Protein AF-A0A0E9MYL2-F1 (afdb_monomer)

Organism: NCBI:txid1220578

Secondary structure (DSSP, 8-state):
-TTB--STT-EEEETTEEEESHHHHHHHHHHHS-SHHHH-EEEEEEEEEEEEETTEEEEEEEEEEE-TT--EEEEEEEEEEEETTEEEEEEEEE-

pLDDT: mean 94.41, std 5.99, range [73.81, 98.75]

InterPro domains:
  IPR027843 Domain of unknown function DUF4440 [PF14534] (7-89)
  IPR032710 NTF2-like domain superfamily [SSF54427] (1-95)

Radius of gyration: 13.93 Å; Cα contacts (8 Å, |Δi|>4): 192; chains: 1; bounding box: 30×20×35 Å

Mean predicted aligned error: 3.06 Å

Sequence (95 aa):
MKGYWESDSLMFIGSKGVTYGYKATYNRYMTTYDSPEKMGQLKFTLLHVNPLAKGVYQVVGKWQLTRTVGDIGGYYTLLFRFIGGRWVIICDHTS

Structure (mmCIF, N/CA/C/O backbone):
data_AF-A0A0E9MYL2-F1
#
_entry.id   AF-A0A0E9MYL2-F1
#
loop_
_atom_site.group_PDB
_atom_site.id
_atom_site.type_symbol
_atom_site.label_atom_id
_atom_site.label_alt_id
_atom_site.label_comp_id
_atom_site.label_asym_id
_atom_site.label_entity_id
_atom_site.label_seq_id
_atom_site.pdbx_PDB_ins_code
_atom_site.Cartn_x
_atom_site.Cartn_y
_atom_site.Cartn_z
_atom_site.occupancy
_atom_site.B_iso_or_equiv
_atom_site.auth_seq_id
_atom_site.auth_comp_id
_atom_site.auth_asym_id
_atom_site.auth_atom_id
_atom_site.pdbx_PDB_model_num
ATOM 1 N N . MET A 1 1 ? 0.623 10.532 0.049 1.00 85.31 1 MET A N 1
ATOM 2 C CA . MET A 1 1 ? -0.017 9.198 0.072 1.00 85.31 1 MET A CA 1
ATOM 3 C C . MET A 1 1 ? -1.451 9.334 0.578 1.00 85.31 1 MET A C 1
ATOM 5 O O . MET A 1 1 ? -1.785 8.873 1.663 1.00 85.31 1 MET A O 1
ATOM 9 N N . LYS A 1 2 ? -2.308 10.034 -0.177 1.00 88.12 2 LYS A N 1
ATOM 10 C CA . LYS A 1 2 ? -3.693 10.282 0.248 1.00 88.12 2 LYS A CA 1
ATOM 11 C C . LYS A 1 2 ? -4.418 8.944 0.432 1.00 88.12 2 LYS A C 1
ATOM 13 O O . LYS A 1 2 ? -4.292 8.072 -0.418 1.00 88.12 2 LYS A O 1
ATOM 18 N N . GLY A 1 3 ? -5.149 8.797 1.534 1.00 94.88 3 GLY A N 1
ATOM 19 C CA . GLY A 1 3 ? -5.838 7.550 1.887 1.00 94.88 3 GLY A CA 1
ATOM 20 C C . GLY A 1 3 ? -5.048 6.624 2.816 1.00 94.88 3 GLY A C 1
ATOM 21 O O . GLY A 1 3 ? -5.625 5.669 3.320 1.00 94.88 3 GLY A O 1
ATOM 22 N N . TYR A 1 4 ? -3.778 6.914 3.108 1.00 97.75 4 TYR A N 1
ATOM 23 C CA . TYR A 1 4 ? -3.027 6.220 4.158 1.00 97.75 4 TYR A CA 1
ATOM 24 C C . TYR A 1 4 ? -3.255 6.886 5.511 1.00 97.75 4 TYR A C 1
ATOM 26 O O . TYR A 1 4 ? -3.524 8.086 5.594 1.00 97.75 4 TYR A O 1
ATOM 34 N N . TRP A 1 5 ? -3.150 6.101 6.578 1.00 98.19 5 TRP A N 1
ATOM 35 C CA . TRP A 1 5 ? -3.287 6.608 7.933 1.00 98.19 5 TRP A CA 1
ATOM 36 C C . TRP A 1 5 ? -2.066 7.450 8.321 1.00 98.19 5 TRP A C 1
ATOM 38 O O . TRP A 1 5 ? -0.942 6.952 8.357 1.00 98.19 5 TRP A O 1
ATOM 48 N N . GLU A 1 6 ? -2.289 8.731 8.613 1.00 97.12 6 GLU A N 1
ATOM 49 C CA . GLU A 1 6 ? -1.267 9.655 9.119 1.00 97.12 6 GLU A CA 1
ATOM 50 C C . GLU A 1 6 ? -0.950 9.343 10.592 1.00 97.12 6 GLU A C 1
ATOM 52 O O . GLU A 1 6 ? -1.448 9.986 11.512 1.00 97.12 6 GLU A O 1
ATOM 57 N N . SER A 1 7 ? -0.171 8.283 10.812 1.00 97.75 7 SER A N 1
ATOM 58 C CA . SER A 1 7 ? 0.219 7.783 12.132 1.00 97.75 7 SER A CA 1
ATOM 59 C C . SER A 1 7 ? 1.572 7.077 12.075 1.00 97.75 7 SER A C 1
ATOM 61 O O . SER A 1 7 ? 1.927 6.502 11.043 1.00 97.75 7 SER A O 1
ATOM 63 N N . ASP A 1 8 ? 2.291 7.061 13.198 1.00 97.44 8 ASP A N 1
ATOM 64 C CA . ASP A 1 8 ? 3.525 6.286 13.390 1.00 97.44 8 ASP A CA 1
ATOM 65 C C . ASP A 1 8 ? 3.275 4.770 13.429 1.00 97.44 8 ASP A C 1
ATOM 67 O O . ASP A 1 8 ? 4.190 3.976 13.230 1.00 97.44 8 ASP A O 1
ATOM 71 N N . SER A 1 9 ? 2.019 4.356 13.614 1.00 97.12 9 SER A N 1
ATOM 72 C CA . SER A 1 9 ? 1.603 2.951 13.580 1.00 97.12 9 SER A CA 1
ATOM 73 C C . SER A 1 9 ? 1.210 2.449 12.185 1.00 97.12 9 SER A C 1
ATOM 75 O O . SER A 1 9 ? 0.835 1.285 12.056 1.00 97.12 9 SER A O 1
ATOM 77 N N . LEU A 1 10 ? 1.277 3.285 11.139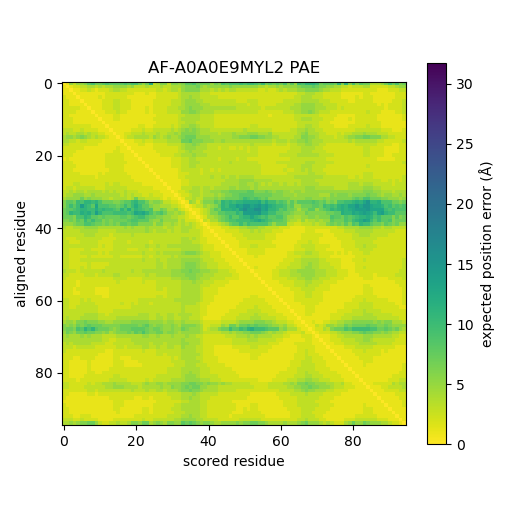 1.00 98.44 10 LEU A N 1
ATOM 78 C CA . LEU A 1 10 ? 1.124 2.810 9.760 1.00 98.44 10 LEU A CA 1
ATOM 79 C C . LEU A 1 10 ? 2.193 1.750 9.462 1.00 98.44 10 LEU A C 1
ATOM 81 O O . LEU A 1 10 ? 3.361 1.966 9.770 1.00 98.44 10 LEU A O 1
ATOM 85 N N . MET A 1 11 ? 1.811 0.650 8.818 1.00 98.31 11 MET A N 1
ATOM 86 C CA . MET A 1 11 ? 2.743 -0.403 8.414 1.00 98.31 11 MET A CA 1
ATOM 87 C C . MET A 1 11 ? 2.787 -0.529 6.889 1.00 98.31 11 MET A C 1
ATOM 89 O O . MET A 1 11 ? 1.758 -0.728 6.249 1.00 98.31 11 MET A O 1
ATOM 93 N N . PHE A 1 12 ? 3.977 -0.435 6.303 1.00 97.88 12 PHE A N 1
ATOM 94 C CA . PHE A 1 12 ? 4.218 -0.735 4.894 1.00 97.88 12 PHE A CA 1
ATOM 95 C C . PHE A 1 12 ? 5.200 -1.903 4.789 1.00 97.88 12 PHE A C 1
ATOM 97 O O . PHE A 1 12 ? 6.304 -1.831 5.322 1.00 97.88 12 PHE A O 1
ATOM 104 N N . ILE A 1 13 ? 4.827 -2.965 4.087 1.00 97.62 13 ILE A N 1
ATOM 105 C CA . ILE A 1 13 ? 5.614 -4.184 3.913 1.00 97.62 13 ILE A CA 1
ATOM 106 C C . ILE A 1 13 ? 5.911 -4.336 2.424 1.00 97.62 13 ILE A C 1
ATOM 108 O O . ILE A 1 13 ? 4.999 -4.380 1.601 1.00 97.62 13 ILE A O 1
ATOM 112 N N . GLY A 1 14 ? 7.191 -4.425 2.078 1.00 94.75 14 GLY A N 1
ATOM 113 C CA . GLY A 1 14 ? 7.615 -4.737 0.717 1.00 94.75 14 GLY A CA 1
ATOM 114 C C . GLY A 1 14 ? 8.845 -5.632 0.688 1.00 94.75 14 GLY A C 1
ATOM 115 O O . GLY A 1 14 ? 9.297 -6.127 1.718 1.00 94.75 14 GLY A O 1
ATOM 116 N N . SER A 1 15 ? 9.446 -5.783 -0.491 1.00 90.81 15 SER A N 1
ATOM 117 C CA . SER A 1 15 ? 10.598 -6.676 -0.715 1.00 90.81 15 SER A CA 1
ATOM 118 C C . SER A 1 15 ? 11.822 -6.409 0.172 1.00 90.81 15 SER A C 1
ATOM 120 O O . SER A 1 15 ? 12.630 -7.305 0.386 1.00 90.81 15 SER A O 1
ATOM 122 N N . LYS A 1 16 ? 11.967 -5.187 0.704 1.00 90.50 16 LYS A N 1
ATOM 123 C CA . LYS A 1 16 ? 13.061 -4.793 1.612 1.00 90.50 16 LYS A CA 1
ATOM 124 C C . LYS A 1 16 ? 12.697 -4.889 3.103 1.00 90.50 16 LYS A C 1
ATOM 126 O O . LYS A 1 16 ? 13.476 -4.441 3.938 1.00 90.50 16 LYS A O 1
ATOM 131 N N . GLY A 1 17 ? 11.525 -5.431 3.438 1.00 94.38 17 GLY A N 1
ATOM 132 C CA . GLY A 1 17 ? 11.023 -5.549 4.807 1.00 94.38 17 GLY A CA 1
ATOM 133 C C . GLY A 1 17 ? 9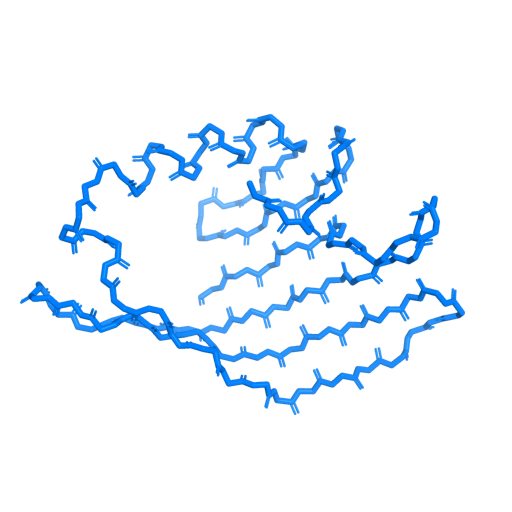.954 -4.514 5.165 1.00 94.38 17 GLY A C 1
ATOM 134 O O . GLY A 1 17 ? 9.256 -3.983 4.295 1.00 94.38 17 GLY A O 1
ATOM 135 N N . VAL A 1 18 ? 9.813 -4.257 6.468 1.00 97.12 18 VAL A N 1
ATOM 136 C CA . VAL A 1 18 ? 8.738 -3.437 7.047 1.00 97.12 18 VAL A CA 1
ATOM 137 C C . VAL A 1 18 ? 9.215 -2.007 7.307 1.00 97.12 18 VAL A C 1
ATOM 139 O O . VAL A 1 18 ? 10.270 -1.789 7.896 1.00 97.12 18 VAL A O 1
ATOM 142 N N . THR A 1 19 ? 8.420 -1.023 6.892 1.00 97.25 19 THR A N 1
ATOM 143 C CA . THR A 1 19 ? 8.553 0.397 7.237 1.00 97.25 19 THR A CA 1
ATOM 144 C C . THR A 1 19 ? 7.377 0.801 8.119 1.00 97.25 19 THR A C 1
ATOM 146 O O . THR A 1 19 ? 6.227 0.543 7.768 1.00 97.25 19 THR A O 1
ATOM 149 N N . TYR A 1 20 ? 7.664 1.449 9.245 1.00 98.00 20 TYR A N 1
ATOM 150 C CA . TYR A 1 20 ? 6.646 1.975 10.152 1.00 98.00 20 TYR A CA 1
ATOM 151 C C . TYR A 1 20 ? 6.505 3.490 10.007 1.00 98.00 20 TYR A C 1
ATOM 153 O O . TYR A 1 20 ? 7.491 4.201 9.816 1.00 98.00 20 TYR A O 1
ATOM 161 N N . GLY A 1 21 ? 5.277 3.976 10.128 1.00 98.00 21 GLY A N 1
ATOM 162 C CA . GLY A 1 21 ? 4.936 5.388 10.169 1.00 98.00 21 GLY A CA 1
ATOM 163 C C . GLY A 1 21 ? 4.716 6.045 8.806 1.00 98.00 21 GLY A C 1
ATOM 164 O O . GLY A 1 21 ? 5.390 5.755 7.809 1.00 98.00 21 GLY A O 1
ATOM 165 N N . TYR A 1 22 ? 3.770 6.987 8.765 1.00 97.69 22 TYR A N 1
ATOM 166 C CA . TYR A 1 22 ? 3.405 7.723 7.549 1.00 97.69 22 TYR A CA 1
ATOM 167 C C . TYR A 1 22 ? 4.590 8.483 6.948 1.00 97.69 22 TYR A C 1
ATOM 169 O O . TYR A 1 22 ? 4.839 8.391 5.746 1.00 97.69 22 TYR A O 1
ATOM 177 N N . LYS A 1 23 ? 5.359 9.200 7.777 1.00 97.25 23 LYS A N 1
ATOM 178 C CA . LYS A 1 23 ? 6.483 10.026 7.309 1.00 97.25 23 LYS A CA 1
ATOM 179 C C . LYS A 1 23 ? 7.597 9.185 6.683 1.00 97.25 23 LYS A C 1
ATOM 181 O O . LYS A 1 23 ? 8.072 9.518 5.600 1.00 97.25 23 LYS A O 1
ATOM 186 N N . ALA A 1 24 ? 7.987 8.085 7.328 1.00 96.56 24 ALA A N 1
ATOM 187 C CA . ALA A 1 24 ? 9.020 7.197 6.797 1.00 96.56 24 ALA A CA 1
ATOM 188 C C . ALA A 1 24 ? 8.568 6.536 5.485 1.00 96.56 24 ALA A C 1
ATOM 190 O O . ALA A 1 24 ? 9.322 6.503 4.512 1.00 96.56 24 ALA A O 1
ATOM 191 N N . THR A 1 25 ? 7.308 6.093 5.427 1.00 95.81 25 THR A N 1
ATOM 192 C CA . THR A 1 25 ? 6.713 5.501 4.221 1.00 95.81 25 THR A CA 1
ATOM 193 C C . THR A 1 25 ? 6.653 6.511 3.068 1.00 95.81 25 THR A C 1
ATOM 195 O O . THR A 1 25 ? 7.023 6.179 1.941 1.00 95.81 25 THR A O 1
ATOM 198 N N . TYR A 1 26 ? 6.276 7.765 3.345 1.00 94.69 26 TYR A N 1
ATOM 199 C CA . TYR A 1 26 ? 6.248 8.846 2.354 1.00 94.69 26 TYR A CA 1
ATOM 200 C C . TYR A 1 26 ? 7.639 9.156 1.793 1.00 94.69 26 TYR A C 1
ATOM 202 O O . TYR A 1 26 ? 7.813 9.222 0.577 1.00 94.69 26 TYR A O 1
ATOM 210 N N . ASN A 1 27 ? 8.639 9.293 2.667 1.00 94.06 27 ASN A N 1
ATOM 211 C CA . ASN A 1 27 ? 10.015 9.555 2.249 1.00 94.06 27 ASN A CA 1
ATOM 212 C C . ASN A 1 27 ? 10.547 8.420 1.366 1.00 94.06 27 ASN A C 1
ATOM 214 O O . ASN A 1 27 ? 11.095 8.676 0.297 1.00 94.06 27 ASN A O 1
ATOM 218 N N . ARG A 1 28 ? 10.303 7.162 1.759 1.00 90.06 28 ARG A N 1
ATOM 219 C CA . ARG A 1 28 ? 10.662 5.988 0.954 1.00 90.06 28 ARG A CA 1
ATOM 220 C C . ARG A 1 28 ? 9.992 6.005 -0.422 1.00 90.06 28 ARG A C 1
ATOM 222 O O . ARG A 1 28 ? 10.650 5.680 -1.411 1.00 90.06 28 ARG A O 1
ATOM 229 N N . TYR A 1 29 ? 8.705 6.357 -0.491 1.00 88.81 29 TYR A N 1
ATOM 230 C CA . TYR A 1 29 ? 7.974 6.469 -1.757 1.00 88.81 29 TYR A CA 1
ATOM 231 C C . TYR A 1 29 ? 8.646 7.482 -2.689 1.00 88.81 29 TYR A C 1
ATOM 233 O O . TYR A 1 29 ? 8.952 7.146 -3.830 1.00 88.81 29 TYR A O 1
ATOM 241 N N . MET A 1 30 ? 8.953 8.677 -2.175 1.00 88.25 30 MET A N 1
ATOM 242 C CA . MET A 1 30 ? 9.594 9.743 -2.951 1.00 88.25 30 MET A CA 1
ATOM 243 C C . MET A 1 30 ? 10.995 9.365 -3.440 1.00 88.25 30 MET A C 1
ATOM 245 O O . MET A 1 30 ? 11.339 9.672 -4.572 1.00 88.25 30 MET A O 1
ATOM 249 N N . THR A 1 31 ? 11.785 8.646 -2.638 1.00 87.00 31 THR A N 1
ATOM 250 C CA . THR A 1 31 ? 13.100 8.140 -3.074 1.00 87.00 31 THR A CA 1
ATOM 251 C C . THR A 1 31 ? 12.988 7.034 -4.129 1.00 87.00 31 THR A C 1
ATOM 253 O O . THR A 1 31 ? 13.858 6.896 -4.980 1.00 87.00 31 THR A O 1
ATOM 256 N N . THR A 1 32 ? 11.943 6.204 -4.067 1.00 82.25 32 THR A N 1
ATOM 257 C CA . THR A 1 32 ? 11.785 5.061 -4.986 1.00 82.25 32 THR A CA 1
ATOM 258 C C . THR A 1 32 ? 11.273 5.500 -6.357 1.00 82.25 32 THR A C 1
ATOM 260 O O . THR A 1 32 ? 11.718 4.976 -7.378 1.00 82.25 32 THR A O 1
ATOM 263 N N . TYR A 1 33 ? 10.353 6.463 -6.375 1.00 79.88 33 TYR A N 1
ATOM 264 C CA . TYR A 1 33 ? 9.702 6.977 -7.575 1.00 79.88 33 TYR A CA 1
ATOM 265 C C . TYR A 1 33 ? 10.085 8.446 -7.795 1.00 79.88 33 TYR A C 1
ATOM 267 O O . TYR A 1 33 ? 9.248 9.341 -7.743 1.00 79.88 33 TYR A O 1
ATOM 275 N N . ASP A 1 34 ? 11.373 8.689 -8.006 1.00 82.31 34 ASP A N 1
ATOM 276 C CA . ASP A 1 34 ? 11.972 10.021 -8.162 1.00 82.31 34 ASP A CA 1
ATOM 277 C C . ASP A 1 34 ? 11.965 10.543 -9.613 1.00 82.31 34 ASP A C 1
ATOM 279 O O . ASP A 1 34 ? 12.374 11.679 -9.851 1.00 82.31 34 ASP A O 1
ATOM 283 N N . SER A 1 35 ? 11.497 9.748 -10.585 1.00 79.81 35 SER A N 1
ATOM 284 C CA . SER A 1 35 ? 11.489 10.123 -12.004 1.00 79.81 35 SER A CA 1
ATOM 285 C C . SER A 1 35 ? 10.207 9.698 -12.743 1.00 79.81 35 SER A C 1
ATOM 287 O O . SER A 1 35 ? 9.582 8.692 -12.374 1.00 79.81 35 SER A O 1
ATOM 289 N N . PRO A 1 36 ? 9.801 10.420 -13.809 1.00 74.38 36 PRO A N 1
ATOM 290 C CA . PRO A 1 36 ? 8.636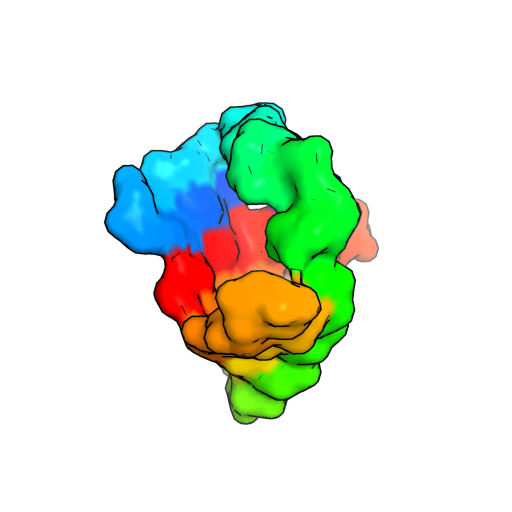 10.062 -14.624 1.00 74.38 36 PRO A CA 1
ATOM 291 C C . PRO A 1 36 ? 8.728 8.663 -15.249 1.00 74.38 36 PRO A C 1
ATOM 293 O O . PRO A 1 36 ? 7.732 7.941 -15.310 1.00 74.38 36 PRO A O 1
ATOM 296 N N . GLU A 1 37 ? 9.926 8.244 -15.660 1.00 75.12 37 GLU A N 1
ATOM 297 C CA . GLU A 1 37 ? 10.174 6.933 -16.274 1.00 75.12 37 GLU A CA 1
ATOM 298 C C . GLU A 1 37 ? 9.906 5.791 -15.285 1.00 75.12 37 GLU A C 1
ATOM 300 O O . GLU A 1 37 ? 9.435 4.719 -15.674 1.00 75.12 37 GLU A O 1
ATOM 305 N N . LYS A 1 38 ? 10.169 6.025 -13.991 1.00 73.81 38 LYS A N 1
ATOM 306 C CA . LYS A 1 38 ? 9.895 5.058 -12.921 1.00 73.81 38 LYS A CA 1
ATOM 307 C C . LYS A 1 38 ? 8.417 5.011 -12.533 1.00 73.81 38 LYS A C 1
ATOM 309 O O . LYS A 1 38 ? 7.964 3.948 -12.112 1.00 73.81 38 LYS A O 1
ATOM 314 N N . MET A 1 39 ? 7.685 6.119 -12.679 1.00 82.19 39 MET A N 1
ATOM 315 C CA . MET A 1 39 ? 6.269 6.221 -12.302 1.00 82.19 39 MET A CA 1
ATOM 316 C C . MET A 1 39 ? 5.352 5.412 -13.220 1.00 82.19 39 MET A C 1
ATOM 318 O O . MET A 1 39 ? 4.488 4.703 -12.717 1.00 82.19 39 MET A O 1
ATOM 322 N N . GLY A 1 40 ? 5.540 5.486 -14.542 1.00 86.06 40 GLY A N 1
ATOM 323 C CA . GLY A 1 40 ? 4.691 4.772 -15.504 1.00 86.06 40 GLY A CA 1
ATOM 324 C C . GLY A 1 40 ? 3.193 5.080 -15.399 1.00 86.06 40 GLY A C 1
ATOM 325 O O . GLY A 1 40 ? 2.775 6.077 -14.812 1.00 86.06 40 GLY A O 1
ATOM 326 N N . GLN A 1 41 ? 2.373 4.196 -15.971 1.00 91.56 41 GLN A N 1
ATOM 327 C CA . GLN A 1 41 ? 0.921 4.183 -15.775 1.00 91.56 41 GLN A CA 1
ATOM 328 C C . GLN A 1 41 ? 0.523 3.032 -14.855 1.00 91.56 41 GLN A C 1
ATOM 330 O O . GLN A 1 41 ? 0.766 1.866 -15.169 1.00 91.56 41 GLN A O 1
ATOM 335 N N . LEU A 1 42 ? -0.102 3.367 -13.726 1.00 93.12 42 LEU A N 1
ATOM 336 C CA . LEU A 1 42 ? -0.524 2.411 -12.708 1.00 93.12 42 LEU A CA 1
ATOM 337 C C . LEU A 1 42 ? -1.968 1.959 -12.920 1.00 93.12 42 LEU A C 1
ATOM 339 O O . LEU A 1 42 ? -2.888 2.774 -12.973 1.00 93.12 42 LEU A O 1
ATOM 343 N N . LYS A 1 43 ? -2.168 0.642 -12.962 1.00 96.69 43 LYS A N 1
ATOM 344 C CA . LYS A 1 43 ? -3.477 -0.009 -12.977 1.00 96.69 43 LYS A CA 1
ATOM 345 C C . LYS A 1 43 ? -3.608 -0.947 -11.786 1.00 96.69 43 LYS A C 1
ATOM 347 O O . LYS A 1 43 ? -2.704 -1.730 -11.501 1.00 96.69 43 LYS A O 1
ATOM 352 N N . PHE A 1 44 ? -4.772 -0.918 -11.147 1.00 97.25 44 PHE A N 1
ATOM 353 C CA . PHE A 1 44 ? -5.147 -1.886 -10.124 1.00 97.25 44 PHE A CA 1
ATOM 354 C C . PHE A 1 44 ? -6.237 -2.825 -10.632 1.00 97.25 44 PHE A C 1
ATOM 356 O O . PHE A 1 44 ? -7.125 -2.420 -11.382 1.00 97.25 44 PHE A O 1
ATOM 363 N N . THR A 1 45 ? -6.178 -4.081 -10.201 1.00 98.19 45 THR A N 1
ATOM 364 C CA . THR A 1 45 ? -7.260 -5.055 -10.371 1.00 98.19 45 THR A CA 1
ATOM 365 C C . THR A 1 45 ? -7.678 -5.548 -8.998 1.00 98.19 45 THR A C 1
ATOM 367 O O . THR A 1 45 ? -6.891 -6.188 -8.302 1.00 98.19 45 THR A O 1
ATOM 370 N N . LEU A 1 46 ? -8.911 -5.241 -8.610 1.00 98.00 46 LEU A N 1
ATOM 371 C CA . LEU A 1 46 ? -9.488 -5.699 -7.354 1.00 98.00 46 LEU A CA 1
ATOM 372 C C . LEU A 1 46 ? -9.814 -7.194 -7.454 1.00 98.00 46 LEU A C 1
ATOM 374 O O . LEU A 1 46 ? -10.477 -7.605 -8.403 1.00 98.00 46 LEU A O 1
ATOM 378 N N . LEU A 1 47 ? -9.352 -7.993 -6.490 1.00 98.38 47 LEU A N 1
ATOM 379 C CA . LEU A 1 47 ? -9.640 -9.431 -6.442 1.00 98.38 47 LEU A CA 1
ATOM 380 C C . LEU A 1 47 ? -10.618 -9.765 -5.319 1.00 98.38 47 LEU A C 1
ATOM 382 O O . LEU A 1 47 ? -11.625 -10.425 -5.555 1.00 98.38 47 LEU A O 1
ATOM 386 N N . HIS A 1 48 ? -10.336 -9.287 -4.106 1.00 98.25 48 HIS A N 1
ATOM 387 C CA . HIS A 1 48 ? -11.153 -9.579 -2.932 1.00 98.25 48 HIS A CA 1
ATOM 388 C C . HIS A 1 48 ? -11.322 -8.351 -2.045 1.00 98.25 48 HIS A C 1
ATOM 390 O O . HIS A 1 48 ? -10.393 -7.562 -1.863 1.00 98.25 48 HIS A O 1
ATOM 396 N N . VAL A 1 49 ? -12.509 -8.241 -1.451 1.00 98.44 49 VAL A N 1
ATOM 397 C CA . VAL A 1 49 ? -12.833 -7.295 -0.382 1.00 98.44 49 VAL A CA 1
ATOM 398 C C . VAL A 1 49 ? -13.493 -8.098 0.728 1.00 98.44 49 VAL A C 1
ATOM 400 O O . VAL A 1 49 ? -14.647 -8.501 0.613 1.00 98.44 49 VAL A O 1
ATOM 403 N N . ASN A 1 50 ? -12.741 -8.350 1.792 1.00 98.44 50 ASN A N 1
ATOM 404 C CA . ASN A 1 50 ? -13.151 -9.216 2.887 1.00 98.44 50 ASN A CA 1
ATOM 405 C C . ASN A 1 50 ? -13.436 -8.361 4.131 1.00 98.44 50 ASN A C 1
ATOM 407 O O . ASN A 1 50 ? -12.522 -7.686 4.619 1.00 98.44 50 ASN A O 1
ATOM 411 N N . PRO A 1 51 ? -14.666 -8.360 4.671 1.00 98.19 51 PRO A N 1
ATOM 412 C CA . PRO A 1 51 ? -14.924 -7.761 5.973 1.00 98.19 51 PRO A CA 1
ATOM 413 C C . PRO A 1 51 ? -14.217 -8.584 7.053 1.00 98.19 51 PRO A C 1
ATOM 415 O O 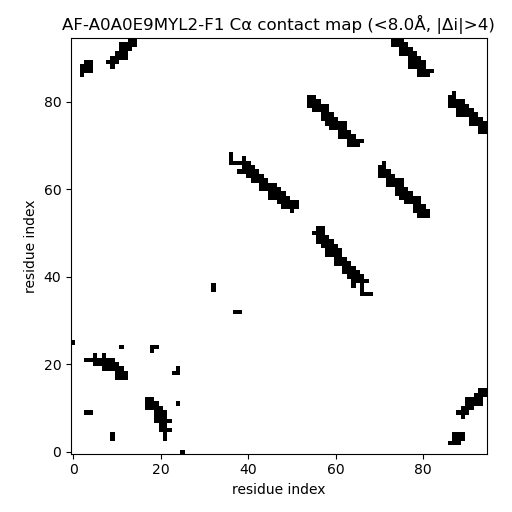. PRO A 1 51 ? -14.361 -9.803 7.099 1.00 98.19 51 PRO A O 1
ATOM 418 N N . LEU A 1 52 ? -13.462 -7.923 7.931 1.00 98.25 52 LEU 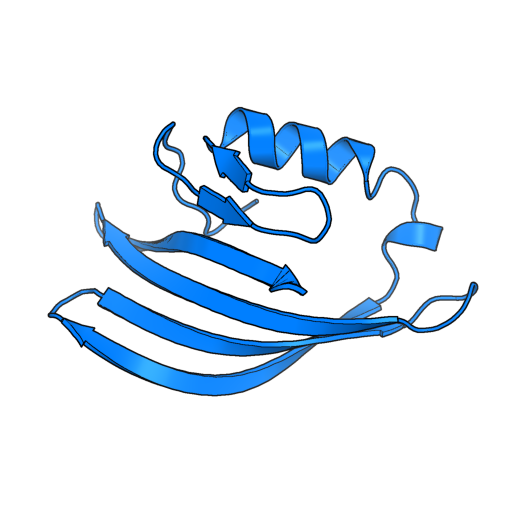A N 1
ATOM 419 C CA . LEU A 1 52 ? -12.802 -8.588 9.065 1.00 98.25 52 LEU A CA 1
ATOM 420 C C . LEU A 1 52 ? -13.488 -8.267 10.393 1.00 98.25 52 LEU A C 1
ATOM 422 O O . LEU A 1 52 ? -13.572 -9.110 11.280 1.00 98.25 52 LEU A O 1
ATOM 426 N N . ALA A 1 53 ? -13.974 -7.035 10.531 1.00 98.12 53 ALA A N 1
ATOM 427 C CA . ALA A 1 53 ? -14.731 -6.561 11.680 1.00 98.12 53 ALA A CA 1
ATOM 428 C C . ALA A 1 53 ? -15.510 -5.297 11.291 1.00 98.12 53 ALA A C 1
ATOM 430 O O . ALA A 1 53 ? -15.328 -4.732 10.208 1.00 98.12 53 ALA A O 1
ATOM 431 N N . LYS A 1 54 ? -16.352 -4.790 12.198 1.00 98.00 54 LYS A N 1
ATOM 432 C CA . LYS A 1 54 ? -16.997 -3.486 12.005 1.00 98.00 54 LYS A CA 1
ATOM 433 C C . LYS A 1 54 ? -15.931 -2.406 11.797 1.00 98.00 54 LYS A C 1
ATOM 435 O O . LYS A 1 54 ? -15.093 -2.177 12.665 1.00 98.00 54 LYS A O 1
ATOM 440 N N . GLY A 1 55 ? -15.988 -1.727 10.652 1.00 98.19 55 GLY A N 1
ATOM 441 C CA . GLY A 1 55 ? -15.032 -0.671 10.325 1.00 98.19 55 GLY A CA 1
ATOM 442 C C . GLY A 1 55 ? -13.642 -1.178 9.926 1.00 98.19 55 GLY A C 1
ATOM 443 O O . GLY A 1 55 ? -12.716 -0.373 9.941 1.00 98.19 55 GLY A O 1
ATOM 444 N N . VAL A 1 56 ? -13.474 -2.467 9.593 1.00 98.62 56 VAL A N 1
ATOM 445 C CA . VAL A 1 56 ? -12.195 -3.049 9.153 1.00 98.62 56 VAL A CA 1
ATOM 446 C C . VAL A 1 56 ? -12.405 -3.980 7.960 1.00 98.62 56 VAL A C 1
ATOM 448 O O . VAL A 1 56 ? -13.198 -4.921 8.033 1.00 98.62 56 VAL A O 1
ATOM 451 N N . TYR A 1 57 ? -11.649 -3.752 6.890 1.00 98.75 57 TYR A N 1
ATOM 452 C CA . TYR A 1 57 ? -11.653 -4.590 5.691 1.00 98.75 57 TYR A CA 1
ATOM 453 C C . TYR A 1 57 ? -10.236 -4.981 5.296 1.00 98.75 57 TYR A C 1
ATOM 455 O O . TYR A 1 57 ? -9.311 -4.177 5.397 1.00 98.75 57 TYR A O 1
ATOM 463 N N . GLN A 1 58 ? -10.090 -6.195 4.780 1.00 98.75 58 GLN A N 1
ATOM 464 C CA . GLN A 1 58 ? -8.936 -6.592 3.991 1.00 98.75 58 GLN A CA 1
ATOM 465 C C . GLN A 1 58 ? -9.283 -6.472 2.510 1.00 98.75 58 GLN A C 1
ATOM 467 O O . GLN A 1 58 ? -10.336 -6.931 2.071 1.00 98.75 58 GLN A O 1
ATOM 472 N N . VAL A 1 59 ? -8.385 -5.878 1.734 1.00 98.69 59 VAL A N 1
ATOM 473 C CA . VAL A 1 59 ? -8.518 -5.755 0.285 1.00 98.69 59 VAL A CA 1
ATOM 474 C C . VAL A 1 59 ? -7.306 -6.389 -0.372 1.00 98.69 59 VAL A C 1
ATOM 476 O O . VAL A 1 59 ? -6.180 -5.993 -0.091 1.00 98.69 59 VAL A O 1
ATOM 479 N N . VAL A 1 60 ? -7.538 -7.353 -1.257 1.00 98.75 60 VAL A N 1
ATOM 480 C CA . VAL A 1 60 ? -6.486 -8.024 -2.029 1.00 98.75 60 VAL A CA 1
ATOM 481 C C . VAL A 1 60 ? -6.657 -7.668 -3.497 1.00 98.75 60 VAL A C 1
ATOM 483 O O . VAL A 1 60 ? -7.774 -7.681 -4.025 1.00 98.75 60 VAL A O 1
ATOM 486 N N . GLY A 1 61 ? -5.556 -7.362 -4.171 1.00 98.56 61 GLY A N 1
ATOM 487 C CA . GLY A 1 61 ? -5.583 -7.044 -5.590 1.00 98.56 61 GLY A CA 1
ATOM 488 C C . GLY A 1 61 ? -4.238 -7.206 -6.279 1.00 98.56 61 GLY A C 1
ATOM 489 O O . GLY A 1 61 ? -3.251 -7.629 -5.677 1.00 98.56 61 GLY A O 1
ATOM 490 N N . LYS A 1 62 ? -4.230 -6.872 -7.568 1.00 98.38 62 LYS A N 1
ATOM 491 C CA . LYS A 1 62 ? -3.031 -6.788 -8.405 1.00 98.38 62 LYS A CA 1
ATOM 492 C C . LYS A 1 62 ? -2.722 -5.340 -8.718 1.00 98.38 62 LYS A C 1
ATOM 494 O O . LYS A 1 62 ? -3.644 -4.558 -8.956 1.00 98.38 62 LYS A O 1
ATOM 499 N N . TRP A 1 63 ? -1.444 -5.015 -8.800 1.00 96.81 63 TRP A N 1
ATOM 500 C CA . TRP A 1 63 ? -0.964 -3.754 -9.348 1.00 96.81 63 TRP A CA 1
ATOM 501 C C . TRP A 1 63 ? -0.134 -4.039 -10.603 1.00 96.81 63 TRP A C 1
ATOM 503 O O . TRP A 1 63 ? 0.542 -5.064 -10.693 1.00 96.81 63 TRP A O 1
ATOM 513 N N . GLN A 1 64 ? -0.210 -3.149 -11.587 1.00 96.81 64 GLN A N 1
ATOM 514 C CA . GLN A 1 64 ? 0.578 -3.218 -12.813 1.00 96.81 64 GLN A CA 1
ATOM 515 C C . GLN A 1 64 ? 1.027 -1.810 -13.199 1.00 96.81 64 GLN A C 1
ATOM 517 O O . GLN A 1 64 ? 0.206 -0.897 -13.273 1.00 96.81 64 GLN A O 1
ATOM 522 N N . LEU A 1 65 ? 2.322 -1.650 -13.454 1.00 93.62 65 LEU A N 1
ATOM 523 C CA . LEU A 1 65 ? 2.939 -0.440 -13.981 1.00 93.62 65 LEU A CA 1
ATOM 524 C C . LEU A 1 65 ? 3.335 -0.663 -15.437 1.00 93.62 65 LEU A C 1
ATOM 526 O O . LEU A 1 65 ? 4.210 -1.480 -15.718 1.00 93.62 65 LEU A O 1
ATOM 530 N N . THR A 1 66 ? 2.718 0.099 -16.338 1.00 93.50 66 THR A N 1
ATOM 531 C CA . THR A 1 66 ? 3.117 0.162 -17.752 1.00 93.50 66 THR A CA 1
ATOM 532 C C . THR A 1 66 ? 4.187 1.236 -17.925 1.00 93.50 66 THR A C 1
ATOM 534 O O . THR A 1 66 ? 3.946 2.394 -17.566 1.00 93.50 66 THR A O 1
ATOM 537 N N . ARG A 1 67 ? 5.379 0.881 -18.417 1.00 90.62 67 ARG A N 1
ATOM 538 C CA . ARG A 1 67 ? 6.548 1.788 -18.471 1.00 90.62 67 ARG A CA 1
ATOM 539 C C . ARG A 1 67 ? 7.367 1.581 -19.741 1.00 90.62 67 ARG A C 1
ATOM 541 O O . ARG A 1 67 ? 7.431 0.483 -20.276 1.00 90.62 67 ARG A O 1
ATOM 548 N N . THR A 1 68 ? 8.092 2.615 -20.164 1.00 86.12 68 THR A N 1
ATOM 549 C CA . THR A 1 68 ? 9.003 2.546 -21.325 1.00 86.12 68 THR A CA 1
ATOM 550 C C . THR A 1 68 ? 10.181 1.593 -21.112 1.00 86.12 68 THR A C 1
ATOM 552 O O . THR A 1 68 ? 10.679 1.009 -22.066 1.00 86.12 68 THR A O 1
ATOM 555 N N . VAL A 1 69 ? 10.606 1.407 -19.860 1.00 85.62 69 VAL A N 1
ATOM 556 C CA . VAL A 1 69 ? 11.720 0.528 -19.457 1.00 85.62 69 VAL A CA 1
ATOM 557 C C . VAL A 1 69 ? 11.288 -0.912 -19.150 1.00 85.62 69 VAL A C 1
ATOM 559 O O . VAL A 1 69 ? 12.057 -1.680 -18.578 1.00 85.62 69 VAL A O 1
ATOM 562 N N . GLY A 1 70 ? 10.050 -1.271 -19.493 1.00 89.81 70 GLY A N 1
ATOM 563 C CA . GLY A 1 70 ? 9.474 -2.585 -19.236 1.00 89.81 70 GLY A CA 1
ATOM 564 C C . GLY A 1 70 ? 8.438 -2.580 -18.115 1.00 89.81 70 GLY A C 1
ATOM 565 O O . GLY A 1 70 ? 8.604 -1.961 -17.050 1.00 89.81 70 GLY A O 1
ATOM 566 N N . ASP A 1 71 ? 7.361 -3.309 -18.375 1.00 93.38 71 ASP A N 1
ATOM 567 C CA . ASP A 1 71 ? 6.236 -3.451 -17.466 1.00 93.38 71 ASP A CA 1
ATOM 568 C C . ASP A 1 71 ? 6.615 -4.286 -16.246 1.00 93.38 71 ASP A C 1
ATOM 570 O O . ASP A 1 71 ? 7.373 -5.253 -16.328 1.00 93.38 71 ASP A O 1
ATOM 574 N N . ILE A 1 72 ? 6.063 -3.908 -15.098 1.00 93.94 72 ILE A N 1
ATOM 575 C CA . ILE A 1 72 ? 6.176 -4.675 -13.856 1.00 93.94 72 ILE A CA 1
ATO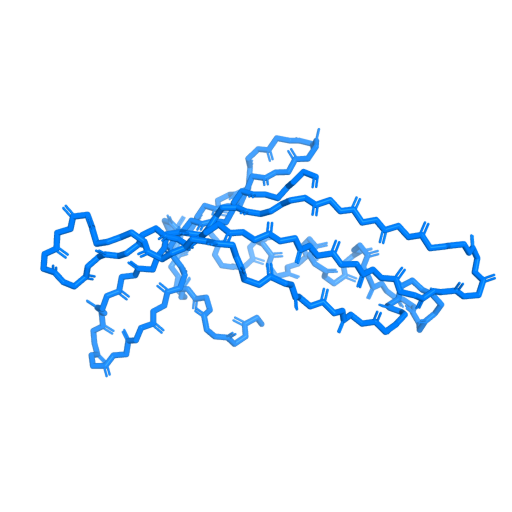M 576 C C . ILE A 1 72 ? 4.815 -4.748 -13.182 1.00 93.94 72 ILE A C 1
ATOM 578 O O . ILE A 1 72 ? 3.938 -3.917 -13.415 1.00 93.94 72 ILE A O 1
ATOM 582 N N . GLY A 1 73 ? 4.639 -5.737 -12.323 1.00 95.62 73 GLY A N 1
ATOM 583 C CA . GLY A 1 73 ? 3.419 -5.889 -11.558 1.00 95.62 73 GLY A CA 1
ATOM 584 C C . GLY A 1 73 ? 3.604 -6.871 -10.424 1.00 95.62 73 GLY A C 1
ATOM 585 O O . GLY A 1 73 ? 4.659 -7.489 -10.280 1.00 95.62 73 GLY A O 1
ATOM 586 N N . GLY A 1 74 ? 2.546 -7.016 -9.646 1.00 97.31 74 GLY A N 1
ATOM 587 C CA . GLY A 1 74 ? 2.548 -7.866 -8.476 1.00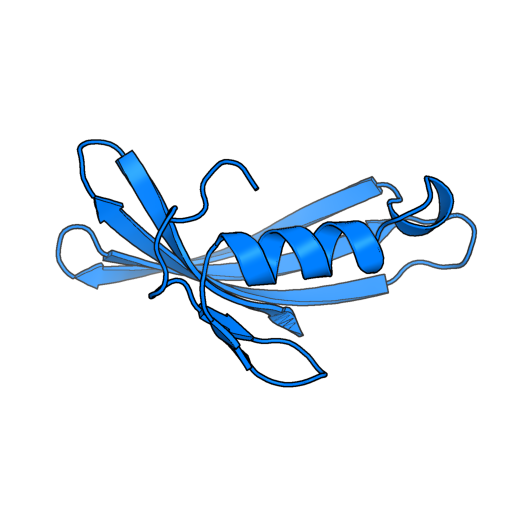 97.31 74 GLY A CA 1
ATOM 588 C C . GLY A 1 74 ? 1.211 -7.826 -7.760 1.00 97.31 74 GLY A C 1
ATOM 589 O O . GLY A 1 74 ? 0.168 -7.534 -8.360 1.00 97.31 74 GLY A O 1
ATOM 590 N N . TYR A 1 75 ? 1.240 -8.134 -6.471 1.00 98.31 75 TYR A N 1
ATOM 591 C CA . TYR A 1 75 ? 0.052 -8.239 -5.637 1.00 98.31 75 TYR A CA 1
ATOM 592 C C . TYR A 1 75 ? 0.138 -7.287 -4.458 1.00 98.31 75 TYR A C 1
ATOM 594 O O . TYR A 1 75 ? 1.213 -6.888 -4.021 1.00 98.31 75 TYR A O 1
ATOM 602 N N . TYR A 1 76 ? -1.024 -6.928 -3.934 1.00 98.50 76 TYR A N 1
ATOM 603 C CA . TYR A 1 76 ? -1.112 -6.171 -2.702 1.00 98.50 76 TYR A CA 1
ATOM 604 C C . TYR A 1 76 ? -2.181 -6.754 -1.783 1.00 98.50 76 TYR A C 1
ATOM 606 O O . TYR A 1 76 ? -3.188 -7.312 -2.229 1.00 98.50 76 TYR A O 1
ATOM 614 N N . THR A 1 77 ? -1.972 -6.569 -0.485 1.00 98.69 77 THR A N 1
ATOM 615 C CA . THR A 1 77 ? -2.960 -6.752 0.575 1.00 98.69 77 THR A CA 1
ATOM 616 C C . THR A 1 77 ? -3.007 -5.477 1.405 1.00 98.69 77 THR A C 1
ATOM 618 O O . THR A 1 77 ? -2.021 -5.107 2.037 1.00 98.69 77 THR A O 1
ATOM 621 N N . LEU A 1 78 ? -4.158 -4.810 1.422 1.00 98.75 78 LEU A N 1
ATOM 622 C CA . LEU A 1 78 ? -4.404 -3.615 2.224 1.00 98.75 78 LEU A CA 1
ATOM 623 C C . LEU A 1 78 ? -5.318 -3.961 3.394 1.00 98.75 78 LEU A C 1
ATOM 625 O O . LEU A 1 78 ? -6.324 -4.650 3.215 1.00 98.75 78 LEU A O 1
ATOM 629 N N . LEU A 1 79 ? -5.019 -3.421 4.571 1.00 98.75 79 LEU A N 1
ATOM 630 C CA . LEU A 1 79 ? -5.983 -3.329 5.661 1.00 98.75 79 LEU A CA 1
ATOM 631 C C . LEU A 1 79 ? -6.530 -1.908 5.720 1.00 98.75 79 LEU A C 1
ATOM 633 O O . LEU A 1 79 ? -5.797 -0.957 5.996 1.00 98.75 79 LEU A O 1
ATOM 637 N N . PHE A 1 80 ? -7.830 -1.782 5.488 1.00 98.69 80 PHE A N 1
ATOM 638 C CA . PHE A 1 80 ? -8.574 -0.545 5.658 1.00 98.69 80 PHE A CA 1
ATOM 639 C C . PHE A 1 80 ? -9.224 -0.505 7.032 1.00 98.69 80 PHE A C 1
ATOM 641 O O . PHE A 1 80 ? -9.810 -1.492 7.481 1.00 98.69 80 PHE A O 1
ATOM 648 N N . ARG A 1 81 ? -9.191 0.667 7.668 1.00 98.69 81 ARG A N 1
ATOM 649 C CA . ARG A 1 81 ? -9.914 0.940 8.910 1.00 98.69 81 ARG A CA 1
ATOM 650 C C . ARG A 1 81 ? -10.664 2.263 8.825 1.00 98.69 81 ARG A C 1
ATOM 652 O O . ARG A 1 81 ? -10.154 3.236 8.273 1.00 98.69 81 ARG A O 1
ATOM 659 N N . PHE A 1 82 ? -11.868 2.303 9.384 1.00 98.38 82 PHE A N 1
ATOM 660 C CA . PHE A 1 82 ? -12.638 3.532 9.536 1.00 98.38 82 PHE A CA 1
ATOM 661 C C . PHE A 1 82 ? -12.188 4.268 10.805 1.00 98.38 82 PHE A C 1
ATOM 663 O O . PHE A 1 82 ? -12.403 3.786 11.918 1.00 98.38 82 PHE A O 1
ATOM 670 N N . ILE A 1 83 ? -11.530 5.417 10.648 1.00 97.25 83 ILE A N 1
ATOM 671 C CA . ILE A 1 83 ? -10.973 6.234 11.738 1.00 97.25 83 ILE A CA 1
ATOM 672 C C . ILE A 1 83 ? -11.343 7.689 11.463 1.00 97.25 83 ILE A C 1
ATOM 674 O O . ILE A 1 83 ? -11.103 8.179 10.366 1.00 97.25 83 ILE A O 1
ATOM 678 N N . GLY A 1 84 ? -11.921 8.398 12.437 1.00 95.06 84 GLY A N 1
ATOM 679 C CA . GLY A 1 84 ? -12.200 9.835 12.297 1.00 95.06 84 GLY A CA 1
ATOM 680 C C . GLY A 1 84 ? -13.081 10.185 11.088 1.00 95.06 84 GLY A C 1
ATOM 681 O O . GLY A 1 84 ? -12.797 11.147 10.374 1.00 95.06 84 GLY A O 1
ATOM 682 N N . GLY A 1 85 ? -14.105 9.367 10.814 1.00 96.69 85 GLY A N 1
ATOM 683 C CA . GLY A 1 85 ? -15.068 9.605 9.732 1.00 96.69 85 GLY A CA 1
ATOM 684 C C . GLY A 1 85 ? -14.589 9.223 8.326 1.00 96.69 85 GLY A C 1
ATOM 685 O O . GLY A 1 85 ? -15.285 9.508 7.355 1.00 96.69 85 GLY A O 1
ATOM 686 N N . ARG A 1 86 ? -13.415 8.595 8.187 1.00 97.31 86 ARG A N 1
ATOM 687 C CA . ARG A 1 86 ? -12.818 8.243 6.889 1.00 97.31 86 ARG A CA 1
ATOM 688 C C . ARG A 1 86 ? -12.233 6.834 6.893 1.00 97.31 86 ARG A C 1
ATOM 690 O O . ARG A 1 86 ? -11.754 6.353 7.917 1.00 97.31 86 ARG A O 1
ATOM 697 N N . TRP A 1 87 ? -12.239 6.195 5.729 1.00 98.19 87 TRP A N 1
ATOM 698 C CA . TRP A 1 87 ? -11.490 4.964 5.495 1.00 98.19 87 TRP A CA 1
ATOM 699 C C . TRP A 1 87 ? -10.034 5.295 5.194 1.00 98.19 87 TRP A C 1
ATOM 701 O O . TRP A 1 87 ? -9.755 6.114 4.318 1.00 98.19 87 TRP A O 1
ATOM 711 N N . VAL A 1 88 ? -9.116 4.659 5.917 1.00 98.56 88 VAL A N 1
ATOM 712 C CA . VAL A 1 88 ? -7.673 4.795 5.703 1.00 98.56 88 VAL A CA 1
ATOM 713 C C . VAL A 1 88 ? -6.996 3.434 5.663 1.00 98.56 88 VAL A C 1
ATOM 715 O O . VAL A 1 88 ? -7.424 2.501 6.344 1.00 98.56 88 VAL A O 1
ATOM 718 N N . ILE A 1 89 ? -5.924 3.334 4.883 1.00 98.69 89 ILE A N 1
ATOM 719 C CA . ILE A 1 89 ? -5.022 2.184 4.859 1.00 98.69 89 ILE A CA 1
ATOM 720 C C . ILE A 1 89 ? -4.144 2.254 6.110 1.00 98.69 89 ILE A C 1
ATOM 722 O O . ILE A 1 89 ? -3.417 3.230 6.303 1.00 98.69 89 ILE A O 1
ATOM 726 N N . ILE A 1 90 ? -4.230 1.233 6.961 1.00 98.44 90 ILE A N 1
ATOM 727 C CA . ILE A 1 90 ? -3.414 1.095 8.179 1.00 98.44 90 ILE A CA 1
ATOM 728 C C . ILE A 1 90 ? -2.265 0.096 8.002 1.00 98.44 90 ILE A C 1
ATOM 730 O O . ILE A 1 90 ? -1.282 0.155 8.736 1.00 98.44 90 ILE A O 1
ATOM 734 N N . CYS A 1 91 ? -2.379 -0.801 7.021 1.00 98.56 91 CYS A N 1
ATOM 735 C CA . CYS A 1 91 ? -1.329 -1.725 6.619 1.00 98.56 91 CYS A CA 1
ATOM 736 C C . CYS A 1 91 ? -1.382 -1.924 5.103 1.00 98.56 91 CYS A C 1
ATOM 738 O O . CYS A 1 91 ? -2.466 -2.134 4.554 1.00 98.56 91 CYS A O 1
ATOM 740 N N . ASP A 1 92 ? -0.228 -1.857 4.452 1.00 98.50 92 ASP A N 1
ATOM 741 C CA . ASP A 1 92 ? -0.038 -2.136 3.032 1.00 98.50 92 ASP A CA 1
ATOM 742 C C . ASP A 1 92 ? 1.083 -3.160 2.884 1.00 98.50 92 ASP A C 1
ATOM 744 O O . ASP A 1 92 ? 2.229 -2.873 3.221 1.00 98.50 92 ASP A O 1
ATOM 748 N N . HIS A 1 93 ? 0.746 -4.354 2.407 1.00 98.44 93 HIS A N 1
ATOM 749 C CA . HIS A 1 93 ? 1.719 -5.364 2.028 1.00 98.44 93 HIS A CA 1
ATOM 750 C C . HIS A 1 93 ? 1.695 -5.544 0.518 1.00 98.44 93 HIS A C 1
ATOM 752 O O . HIS A 1 93 ? 0.722 -6.069 -0.020 1.00 98.44 93 HIS A O 1
ATOM 758 N N . THR A 1 94 ? 2.777 -5.145 -0.143 1.00 96.56 94 THR A N 1
ATOM 759 C CA . THR A 1 94 ? 2.911 -5.188 -1.599 1.00 96.56 94 THR A CA 1
ATOM 760 C C . THR A 1 94 ? 4.137 -6.009 -2.002 1.00 96.56 94 THR A C 1
ATOM 762 O O . THR A 1 94 ? 5.250 -5.734 -1.543 1.00 96.56 94 THR A O 1
ATOM 765 N N . SER A 1 95 ? 3.930 -6.996 -2.878 1.00 92.94 95 SER A N 1
ATOM 766 C CA . SER A 1 95 ? 4.958 -7.868 -3.461 1.00 92.94 95 SER A CA 1
ATOM 767 C C . SER A 1 95 ? 4.943 -7.857 -4.981 1.00 92.94 95 SER A C 1
ATOM 769 O O . SER A 1 95 ? 3.896 -7.496 -5.574 1.00 92.94 95 SER A O 1
#

Nearest PDB structures (foldseek):
  3b7c-assembly1_A-2  TM=9.384E-01  e=1.352E-09  Shewanella oneidensis MR-1
  4i4k-assembly1_B  TM=8.309E-01  e=4.692E-05  Streptomyces globisporus C-1027
  6w3f-assembly2_B  TM=7.959E-01  e=5.244E-05  synthetic construct
  6w40-assembly1_B  TM=5.882E-01  e=1.559E-03  synthetic construct
  1gyb-assembly2_C  TM=6.585E-01  e=2.810E-02  Saccharomyces cerevisiae

F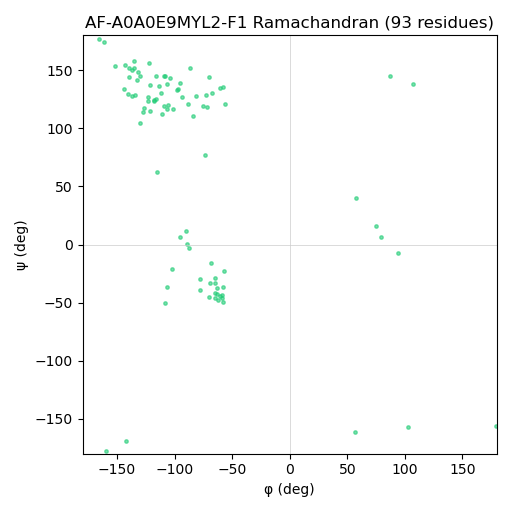oldseek 3Di:
DPQADQFQQAWEQEPVGIDGGPVRVVVVVCVQCVDPQSQADKDKDWDDWADPDVQKIKTKIKIWGDGPVDIDIWIKIFIWGCDPNDIHTRYIHTD

Solvent-accessible surface area (backbone atoms only — not comparable to full-ato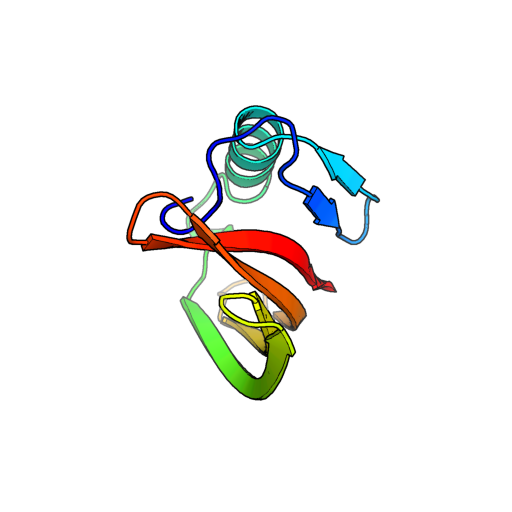m values): 5208 Å² total; per-residue (Å²): 117,91,55,50,37,91,36,71,78,18,39,38,36,40,95,91,47,79,41,59,12,39,68,57,47,50,52,51,49,50,69,71,51,74,44,74,72,69,53,44,49,78,47,77,45,87,73,48,78,42,82,76,50,94,57,30,34,41,37,34,32,36,42,37,34,48,34,94,89,58,66,49,68,39,40,37,42,35,34,36,36,61,54,96,93,39,73,21,36,44,33,40,40,44,86